Protein AF-A0A6I5L455-F1 (afdb_monomer)

Nearest PDB structures (foldseek):
  8t6p-assembly1_A  TM=4.718E-01  e=2.925E+00  Streptococcus pyogenes
  5mrc-assembly1_M  TM=1.561E-01  e=1.392E+00  Saccharomyces cerevisiae

Secondary structure (DSSP, 8-state):
---PPPSSTT--GGG------------------SGGGGGGTTSS----HHHHHHHHHHHHHHHH--TT-SS--SS-S--SSSGGGSS----EEE--SS-EEE-SS-EEE--B-TTSSBPTT--EEEE-TTT--EEEEPSTT--

Foldseek 3Di:
DDPDDDPDPPDDPLVDDDDDDDDDDDDDDDDDDDPVCVVCVVFLDPDDPVQVVQLVVVLVLVQLVAPSPPDDCPCPPPDPRHSLPGSHPWDKDWAQDQDWRDHPRDIFGWHHDPVSDTDQQGWIWTADSVPRDIDIHGRNPPD

Radius of gyration: 17.92 Å; Cα contacts (8 Å, |Δi|>4): 180; chains: 1; bounding box: 39×38×62 Å

Organism: NCBI:txid2696468

Mean predicted aligned error: 8.15 Å

Sequence (143 aa):
MSNEFPQNFGSRITDEIVLFFFDIKSLEIKQYQYPTDFNEIGKNELENRLRIFKDAERAFVRILDTDYNEVKFKNYPNYMNSLFNSTVERYSFSINEDIEFVTDKTTIYGDRDLYGLTGAYADFIFVNKDDGTVELVKMKNQG

Structure (mmCIF, N/CA/C/O backbone):
data_AF-A0A6I5L455-F1
#
_entry.id   AF-A0A6I5L455-F1
#
loop_
_atom_site.group_PDB
_atom_site.id
_atom_site.type_symbol
_atom_site.label_atom_id
_atom_site.label_alt_id
_atom_site.label_comp_id
_atom_site.label_asym_id
_atom_site.label_entity_id
_atom_site.label_seq_id
_atom_site.pdbx_PDB_ins_code
_atom_site.Cartn_x
_atom_site.Cartn_y
_atom_site.Cartn_z
_atom_site.occupancy
_atom_site.B_iso_or_equiv
_atom_site.auth_seq_id
_atom_site.auth_comp_id
_atom_site.auth_asym_id
_atom_site.auth_atom_id
_atom_site.pdbx_PDB_model_num
ATOM 1 N N . MET A 1 1 ? -22.222 5.366 19.569 1.00 37.78 1 MET A N 1
ATOM 2 C CA . MET A 1 1 ? -21.194 4.820 20.476 1.00 37.78 1 MET A CA 1
ATOM 3 C C . MET A 1 1 ? -21.069 3.355 20.104 1.00 37.78 1 MET A C 1
ATOM 5 O O . MET A 1 1 ? -22.064 2.655 20.251 1.00 37.78 1 MET A O 1
ATOM 9 N N . SER A 1 2 ? -19.966 2.951 19.467 1.00 39.75 2 SER A N 1
ATOM 10 C CA . SER A 1 2 ? -19.758 1.558 19.054 1.00 39.75 2 SER A CA 1
ATOM 11 C C . SER A 1 2 ? -19.592 0.680 20.301 1.00 39.75 2 SER A C 1
ATOM 13 O O . SER A 1 2 ? -18.972 1.086 21.281 1.00 39.75 2 SER A O 1
ATOM 15 N N . ASN A 1 3 ? -20.224 -0.495 20.292 1.00 46.22 3 ASN A N 1
ATOM 16 C CA . ASN A 1 3 ? -20.178 -1.497 21.365 1.00 46.22 3 ASN A CA 1
ATOM 17 C C . ASN A 1 3 ? -18.911 -2.359 21.248 1.00 46.22 3 ASN A C 1
ATOM 19 O O . ASN A 1 3 ? -18.987 -3.586 21.193 1.00 46.22 3 ASN A O 1
ATOM 23 N N . GLU A 1 4 ? -17.750 -1.733 21.138 1.00 55.72 4 GLU A N 1
ATOM 24 C CA . GLU A 1 4 ? -16.491 -2.467 21.124 1.00 55.72 4 GLU A CA 1
ATOM 25 C C . GLU A 1 4 ? -16.000 -2.667 22.564 1.00 55.72 4 GLU A C 1
ATOM 27 O O . GLU A 1 4 ? -16.185 -1.813 23.436 1.00 55.72 4 GLU A O 1
ATOM 32 N N . PHE A 1 5 ? -15.455 -3.849 22.845 1.00 57.78 5 PHE A N 1
ATOM 33 C CA . PHE A 1 5 ? -14.980 -4.192 24.179 1.00 57.78 5 PHE A CA 1
ATOM 34 C C . PHE A 1 5 ? -13.481 -3.890 24.263 1.00 57.78 5 PHE A C 1
ATOM 36 O O . PHE A 1 5 ? -12.731 -4.415 23.440 1.00 57.78 5 PHE A O 1
ATOM 43 N N . PRO A 1 6 ? -13.030 -3.080 25.237 1.00 62.66 6 PRO A N 1
ATOM 44 C CA . PRO A 1 6 ? -11.605 -2.900 25.495 1.00 62.66 6 PRO A CA 1
ATOM 45 C C . PRO A 1 6 ? -10.973 -4.251 25.849 1.00 62.66 6 PRO A C 1
ATOM 47 O O . PRO A 1 6 ? -11.624 -5.113 26.453 1.00 62.66 6 PRO A O 1
ATOM 50 N N . GLN A 1 7 ? -9.697 -4.436 25.516 1.00 59.84 7 GLN A N 1
ATOM 51 C CA . GLN A 1 7 ? -8.966 -5.652 25.859 1.00 59.84 7 GLN A CA 1
ATOM 52 C C . GLN A 1 7 ? -8.866 -5.834 27.385 1.00 59.84 7 GLN A C 1
ATOM 54 O O . GLN A 1 7 ? -8.873 -6.964 27.878 1.00 59.84 7 GLN A O 1
ATOM 59 N N . ASN A 1 8 ? -8.830 -4.728 28.139 1.00 55.28 8 ASN A N 1
ATOM 60 C CA . ASN A 1 8 ? -8.840 -4.720 29.603 1.00 55.28 8 ASN A CA 1
ATOM 61 C C . ASN A 1 8 ? -10.152 -4.174 30.188 1.00 55.28 8 ASN A C 1
ATOM 63 O O . ASN A 1 8 ? -10.663 -3.129 29.783 1.00 55.28 8 ASN A O 1
ATOM 67 N N . PHE A 1 9 ? -10.672 -4.850 31.219 1.00 53.56 9 PHE A N 1
ATOM 68 C CA . PHE A 1 9 ? -11.881 -4.421 31.924 1.00 53.56 9 PHE A CA 1
ATOM 69 C C . PHE A 1 9 ? -11.677 -3.052 32.597 1.00 53.56 9 PHE A C 1
ATOM 71 O O . PHE A 1 9 ? -10.841 -2.912 33.488 1.00 53.56 9 PHE A O 1
ATOM 78 N N . GLY A 1 10 ? -12.471 -2.057 32.191 1.00 63.38 10 GLY A N 1
ATOM 79 C CA . GLY A 1 10 ? -12.445 -0.697 32.743 1.00 63.38 10 GLY A CA 1
ATOM 80 C C . GLY A 1 10 ? -11.637 0.329 31.938 1.00 63.38 10 GLY A C 1
ATOM 81 O O . GLY A 1 10 ? -11.719 1.515 32.257 1.00 63.38 10 GLY A O 1
ATOM 82 N N . SER A 1 11 ? -10.914 -0.088 30.895 1.00 61.88 11 SER A N 1
ATOM 83 C CA . SER A 1 11 ? -10.241 0.825 29.959 1.00 61.88 11 SER A CA 1
ATOM 84 C C . SER A 1 11 ? -11.217 1.372 28.916 1.00 61.88 11 SER A C 1
ATOM 86 O O . SER A 1 11 ? -12.229 0.741 28.610 1.00 61.88 11 SER A O 1
ATOM 88 N N . ARG A 1 12 ? -10.937 2.543 28.336 1.00 63.56 12 ARG A N 1
ATOM 89 C CA . ARG A 1 12 ? -11.603 2.960 27.092 1.00 63.56 12 ARG A CA 1
ATOM 90 C C . ARG A 1 12 ? -10.795 2.424 25.915 1.00 63.56 12 ARG A C 1
ATOM 92 O O . ARG A 1 12 ? -9.576 2.361 25.999 1.00 63.56 12 ARG A O 1
ATOM 99 N N . ILE A 1 13 ? -11.448 2.109 24.798 1.00 63.41 13 ILE A N 1
ATOM 100 C CA . ILE A 1 13 ? -10.751 1.732 23.550 1.00 63.41 13 ILE A CA 1
ATOM 101 C C . ILE A 1 13 ? -9.765 2.829 23.117 1.00 63.41 13 ILE A C 1
ATOM 103 O O . ILE A 1 13 ? -8.696 2.540 22.600 1.00 63.41 13 ILE A O 1
ATOM 107 N N . THR A 1 14 ? -10.092 4.095 23.400 1.00 61.62 14 THR A N 1
ATOM 108 C CA . THR A 1 14 ? -9.223 5.258 23.150 1.00 61.62 14 THR A CA 1
ATOM 109 C C . THR A 1 14 ? -7.907 5.230 23.928 1.00 61.62 14 THR A C 1
ATOM 111 O O . THR A 1 14 ? -6.988 5.964 23.581 1.00 61.62 14 THR A O 1
ATOM 114 N N . ASP A 1 15 ? -7.815 4.413 24.978 1.00 66.00 15 ASP A N 1
ATOM 115 C CA . ASP A 1 15 ? -6.631 4.299 25.830 1.00 66.00 15 ASP A CA 1
ATOM 116 C C . ASP A 1 15 ? -5.714 3.136 25.386 1.00 66.00 15 ASP A C 1
ATOM 118 O O . ASP A 1 15 ? -4.663 2.910 25.989 1.00 66.00 15 ASP A O 1
ATOM 122 N N . GLU A 1 16 ? -6.093 2.389 24.341 1.00 68.19 16 GLU A N 1
ATOM 123 C CA . GLU A 1 16 ? -5.354 1.232 23.833 1.00 68.19 16 GLU A CA 1
ATOM 124 C C . GLU A 1 16 ? -4.566 1.588 22.563 1.00 68.19 16 GLU A C 1
ATOM 126 O O . GLU A 1 16 ? -5.089 2.153 21.604 1.00 68.19 16 GLU A O 1
ATOM 131 N N . ILE A 1 17 ? -3.276 1.238 22.549 1.00 74.12 17 ILE A N 1
ATOM 132 C CA . ILE A 1 17 ? -2.408 1.387 21.377 1.00 74.12 17 ILE A CA 1
ATOM 133 C C . ILE A 1 17 ? -2.202 0.008 20.762 1.00 74.12 17 ILE A C 1
ATOM 135 O O . ILE A 1 17 ? -1.622 -0.877 21.391 1.00 74.12 17 ILE A O 1
ATOM 139 N N . VAL A 1 18 ? -2.615 -0.151 19.506 1.00 77.50 18 VAL A N 1
ATOM 140 C CA . VAL A 1 18 ? -2.328 -1.348 18.711 1.00 77.50 18 VAL A CA 1
ATOM 141 C C . VAL A 1 18 ? -1.218 -1.025 17.717 1.00 77.50 18 VAL A C 1
ATOM 143 O O . VAL A 1 18 ? -1.338 -0.104 16.912 1.00 77.50 18 VAL A O 1
ATOM 146 N N . LEU A 1 19 ? -0.121 -1.781 17.782 1.00 82.12 19 LEU A N 1
ATOM 147 C CA . LEU A 1 19 ? 1.014 -1.647 16.871 1.00 82.12 19 LEU A CA 1
ATOM 148 C C . LEU A 1 19 ? 1.063 -2.846 15.928 1.00 82.12 19 LEU A C 1
ATOM 150 O O . LEU A 1 19 ? 1.111 -3.991 16.378 1.00 82.12 19 LEU A O 1
ATOM 154 N N . PHE A 1 20 ? 1.103 -2.575 14.625 1.00 85.50 20 PHE A N 1
ATOM 155 C CA . PHE A 1 20 ? 1.254 -3.602 13.600 1.00 85.50 20 PHE A CA 1
ATOM 156 C C . PHE A 1 20 ? 2.677 -3.584 13.049 1.00 85.50 20 PHE A C 1
ATOM 158 O O . PHE A 1 20 ? 3.115 -2.605 12.445 1.00 85.50 20 PHE A O 1
ATOM 165 N N . PHE A 1 21 ? 3.405 -4.677 13.267 1.00 88.81 21 PHE A N 1
ATOM 166 C CA . PHE A 1 21 ? 4.768 -4.837 12.775 1.00 88.81 21 PHE A CA 1
ATOM 167 C C . PHE A 1 21 ? 4.747 -5.628 11.472 1.00 88.81 21 PHE A C 1
ATOM 169 O O . PHE A 1 21 ? 4.563 -6.843 11.479 1.00 88.81 21 PHE A O 1
ATOM 176 N N . PHE A 1 22 ? 4.948 -4.931 10.357 1.00 89.56 22 PHE A N 1
ATOM 177 C CA . PHE A 1 22 ? 5.038 -5.548 9.039 1.00 89.56 22 PHE A CA 1
ATOM 178 C C . PHE A 1 22 ? 6.477 -5.571 8.536 1.00 89.56 22 PHE A C 1
ATOM 180 O O . PHE A 1 22 ? 7.245 -4.631 8.752 1.00 89.56 22 PHE A O 1
ATOM 187 N N . ASP A 1 23 ? 6.805 -6.629 7.800 1.00 91.19 23 ASP A N 1
ATOM 188 C CA . ASP A 1 23 ? 7.935 -6.631 6.881 1.00 91.19 23 ASP A CA 1
ATOM 189 C C . ASP A 1 23 ? 7.426 -6.521 5.437 1.00 91.19 23 ASP A C 1
ATOM 191 O O . ASP A 1 23 ? 6.300 -6.910 5.127 1.00 91.19 23 ASP A O 1
ATOM 195 N N . ILE A 1 24 ? 8.259 -5.993 4.545 1.00 89.88 24 ILE A N 1
ATOM 196 C CA . ILE A 1 24 ? 7.950 -5.822 3.129 1.00 89.88 24 ILE A CA 1
ATOM 197 C C . ILE A 1 24 ? 8.811 -6.762 2.303 1.00 89.88 24 ILE A C 1
ATOM 199 O O . ILE A 1 24 ? 10.040 -6.665 2.286 1.00 89.88 24 ILE A O 1
ATOM 203 N N . LYS A 1 25 ? 8.124 -7.623 1.553 1.00 89.56 25 LYS A N 1
ATOM 204 C CA . LYS A 1 25 ? 8.682 -8.394 0.445 1.00 89.56 25 LYS A CA 1
ATOM 205 C C . LYS A 1 25 ? 8.164 -7.805 -0.859 1.00 89.56 25 LYS A C 1
ATOM 207 O O . LYS A 1 25 ? 7.001 -7.423 -0.946 1.00 89.56 25 LYS A O 1
ATOM 212 N N . SER A 1 26 ? 9.030 -7.710 -1.859 1.00 89.56 26 SER A N 1
ATOM 213 C CA . SER A 1 26 ? 8.710 -7.064 -3.132 1.00 89.56 26 SER A CA 1
ATOM 214 C C . SER A 1 26 ? 8.857 -8.054 -4.275 1.00 89.56 26 SER A C 1
ATOM 216 O O . SER A 1 26 ? 9.818 -8.821 -4.312 1.00 89.56 26 SER A O 1
ATOM 218 N N . LEU A 1 27 ? 7.900 -8.019 -5.197 1.00 88.94 27 LEU A N 1
ATOM 219 C CA . LEU A 1 27 ? 7.931 -8.746 -6.456 1.00 88.94 27 LEU A CA 1
ATOM 220 C C . LEU A 1 27 ? 7.879 -7.718 -7.580 1.00 88.94 27 LEU A C 1
ATOM 222 O O . LEU A 1 27 ? 7.011 -6.848 -7.583 1.00 88.94 27 LEU A O 1
ATOM 226 N N . GLU A 1 28 ? 8.803 -7.837 -8.522 1.00 88.94 28 GLU A N 1
ATOM 227 C CA . GLU A 1 28 ? 8.866 -6.978 -9.692 1.00 88.94 28 GLU A CA 1
ATOM 228 C C . GLU A 1 28 ? 8.566 -7.791 -10.949 1.00 88.94 28 GLU A C 1
ATOM 230 O O . GLU A 1 28 ? 9.109 -8.880 -11.145 1.00 88.94 28 GLU A O 1
ATOM 235 N N . ILE A 1 29 ? 7.694 -7.256 -11.801 1.00 88.38 29 ILE A N 1
ATOM 236 C CA . ILE A 1 29 ? 7.301 -7.870 -13.067 1.00 88.38 29 ILE A CA 1
ATOM 237 C C . ILE A 1 29 ? 7.562 -6.845 -14.166 1.00 88.38 29 ILE A C 1
ATOM 239 O O . ILE A 1 29 ? 6.986 -5.760 -14.146 1.00 88.38 29 ILE A O 1
ATOM 243 N N . LYS A 1 30 ? 8.420 -7.198 -15.128 1.00 87.25 30 LYS A N 1
ATOM 244 C CA . LYS A 1 30 ? 8.719 -6.373 -16.305 1.00 87.25 30 LYS A CA 1
ATOM 245 C C . LYS A 1 30 ? 8.141 -7.025 -17.555 1.00 87.25 30 LYS A C 1
ATOM 247 O O . LYS A 1 30 ? 8.298 -8.230 -17.753 1.00 87.25 30 LYS A O 1
ATOM 252 N N . GLN A 1 31 ? 7.498 -6.228 -18.402 1.00 85.69 31 GLN A N 1
ATOM 253 C CA . GLN A 1 31 ? 6.981 -6.661 -19.696 1.00 85.69 31 GLN A CA 1
ATOM 254 C C . GLN A 1 31 ? 7.704 -5.899 -20.808 1.00 85.69 31 GLN A C 1
ATOM 256 O O . GLN A 1 31 ? 7.794 -4.679 -20.765 1.00 85.69 31 GLN A O 1
ATOM 261 N N . TYR A 1 32 ? 8.197 -6.631 -21.805 1.00 87.56 32 TYR A N 1
ATOM 262 C CA . TYR A 1 32 ? 8.850 -6.078 -22.990 1.00 87.56 32 TYR A CA 1
ATOM 263 C C . TYR A 1 32 ? 8.075 -6.557 -24.214 1.00 87.56 32 TYR A C 1
ATOM 265 O O . TYR A 1 32 ? 7.945 -7.765 -24.422 1.00 87.56 32 TYR A O 1
ATO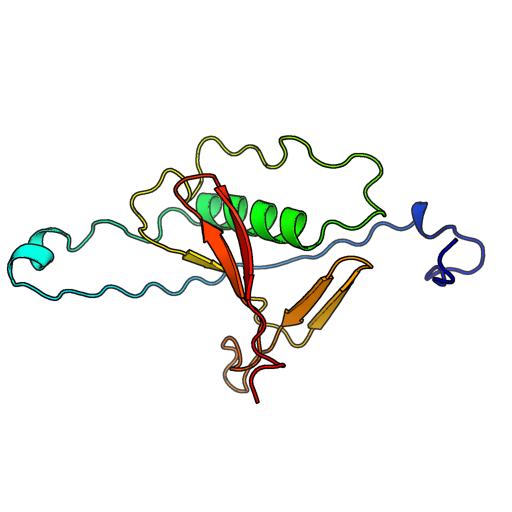M 273 N N . GLN A 1 33 ? 7.521 -5.634 -24.997 1.00 88.06 33 GLN A N 1
ATOM 274 C CA . GLN A 1 33 ? 6.695 -5.958 -26.161 1.00 88.06 33 GLN A CA 1
ATOM 275 C C . GLN A 1 33 ? 7.469 -5.789 -27.472 1.00 88.06 33 GLN A C 1
ATOM 277 O O . GLN A 1 33 ? 7.271 -6.566 -28.408 1.00 88.06 33 GLN A O 1
ATOM 282 N N . TYR A 1 34 ? 8.369 -4.810 -27.539 1.00 90.31 34 TYR A N 1
ATOM 283 C CA . TYR A 1 34 ? 9.149 -4.479 -28.725 1.00 90.31 34 TYR A CA 1
ATOM 284 C C . TYR A 1 34 ? 10.657 -4.607 -28.476 1.00 90.31 34 TYR A C 1
ATOM 286 O O . TYR A 1 34 ? 11.130 -4.399 -27.359 1.00 90.31 34 TYR A O 1
ATOM 294 N N . PRO A 1 35 ? 11.463 -4.869 -29.525 1.00 86.00 35 PRO A N 1
ATOM 295 C CA . PRO A 1 35 ? 12.924 -4.898 -29.411 1.00 86.00 35 PRO A CA 1
ATOM 296 C C . PRO A 1 35 ? 13.543 -3.601 -28.863 1.00 86.00 35 PRO A C 1
ATOM 298 O O . PRO A 1 35 ? 14.623 -3.629 -28.283 1.00 86.00 35 PRO A O 1
ATOM 301 N N . THR A 1 36 ? 12.871 -2.460 -29.026 1.00 86.62 36 THR A N 1
ATOM 302 C CA . THR A 1 36 ? 13.302 -1.171 -28.466 1.00 86.62 36 THR A CA 1
ATOM 303 C C . THR A 1 36 ? 13.204 -1.113 -26.947 1.00 86.62 36 THR A C 1
ATOM 305 O O . THR A 1 36 ? 13.970 -0.378 -26.327 1.00 86.62 36 THR A O 1
ATOM 308 N N . ASP A 1 37 ? 12.318 -1.905 -26.344 1.00 83.44 37 ASP A N 1
ATOM 309 C CA . ASP A 1 37 ? 12.060 -1.890 -24.902 1.00 83.44 37 ASP A CA 1
ATOM 310 C C . ASP A 1 37 ? 13.239 -2.491 -24.122 1.00 83.44 37 ASP A C 1
ATOM 312 O O . ASP A 1 37 ? 13.423 -2.211 -22.941 1.00 83.44 37 ASP A O 1
ATOM 316 N N . PHE A 1 38 ? 14.111 -3.256 -24.790 1.00 83.31 38 PHE A N 1
ATOM 317 C CA . PHE A 1 38 ? 15.356 -3.751 -24.199 1.00 83.31 38 PHE A CA 1
ATOM 318 C C . PHE A 1 38 ? 16.304 -2.612 -23.781 1.00 83.31 38 PHE A C 1
AT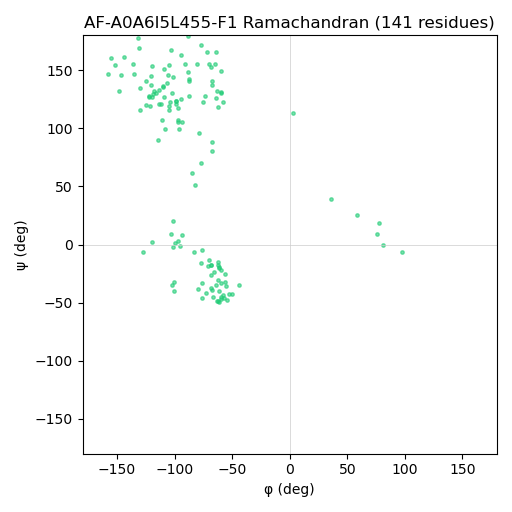OM 320 O O . PHE A 1 38 ? 17.143 -2.812 -22.906 1.00 83.31 38 PHE A O 1
ATOM 327 N N . ASN A 1 39 ? 16.141 -1.401 -24.331 1.00 83.94 39 ASN A N 1
ATOM 328 C CA . ASN A 1 39 ? 16.864 -0.206 -23.876 1.00 83.94 39 ASN A CA 1
ATOM 329 C C . ASN A 1 39 ? 16.409 0.283 -22.486 1.00 83.94 39 ASN A C 1
ATOM 331 O O . ASN A 1 39 ? 17.083 1.114 -21.873 1.00 83.94 39 ASN A O 1
ATOM 335 N N . GLU A 1 40 ? 15.277 -0.220 -21.992 1.00 78.88 40 GLU A N 1
ATOM 336 C CA . GLU A 1 40 ? 14.727 0.060 -20.665 1.00 78.88 40 GLU A CA 1
ATOM 337 C C . GLU A 1 40 ? 15.096 -1.028 -19.639 1.00 78.88 40 GLU A C 1
ATOM 339 O O . GLU A 1 40 ? 14.704 -0.958 -18.474 1.00 78.88 40 GLU A O 1
ATOM 344 N N . ILE A 1 41 ? 15.887 -2.039 -20.026 1.00 80.00 41 ILE A N 1
ATOM 345 C CA . ILE A 1 41 ? 16.452 -2.997 -19.067 1.00 80.00 41 ILE A CA 1
ATOM 346 C C . ILE A 1 41 ? 17.316 -2.245 -18.050 1.00 80.00 41 ILE A C 1
ATOM 348 O O . ILE A 1 41 ? 18.160 -1.426 -18.407 1.00 80.00 41 ILE A O 1
ATOM 352 N N . GLY A 1 42 ? 17.096 -2.533 -16.766 1.00 74.56 42 GLY A N 1
ATOM 353 C CA . GLY A 1 42 ? 17.755 -1.829 -15.662 1.00 74.56 42 GLY A CA 1
ATOM 354 C C . GLY A 1 42 ? 17.117 -0.484 -15.292 1.00 74.56 42 GLY A C 1
ATOM 355 O O . GLY A 1 42 ? 17.595 0.179 -14.376 1.00 74.56 42 GLY A O 1
ATOM 356 N N . LYS A 1 43 ? 16.052 -0.061 -15.986 1.00 74.00 43 LYS A N 1
ATOM 357 C CA . LYS A 1 43 ? 15.237 1.106 -15.624 1.00 74.00 43 LYS A CA 1
ATOM 358 C C . LYS A 1 43 ? 13.924 0.658 -14.977 1.00 74.00 43 LYS A C 1
ATOM 360 O O . LYS A 1 43 ? 13.580 -0.528 -15.021 1.00 74.00 43 LYS A O 1
ATOM 365 N N . ASN A 1 44 ? 13.221 1.613 -14.368 1.00 71.62 44 ASN A N 1
ATOM 366 C CA . ASN A 1 44 ? 11.919 1.423 -13.717 1.00 71.62 44 ASN A CA 1
ATOM 367 C C . ASN A 1 44 ? 11.937 0.374 -12.595 1.00 71.62 44 ASN A C 1
ATOM 369 O O . ASN A 1 44 ? 10.907 -0.226 -12.301 1.00 71.62 44 ASN A O 1
ATOM 373 N N . GLU A 1 45 ? 13.106 0.151 -11.986 1.00 76.81 45 GLU A N 1
ATOM 374 C CA . GLU A 1 45 ? 13.279 -0.917 -11.004 1.00 76.81 45 GLU A CA 1
ATOM 375 C C . GLU A 1 45 ? 12.530 -0.618 -9.713 1.00 76.81 45 GLU A C 1
ATOM 377 O O . GLU A 1 45 ? 12.306 0.545 -9.358 1.00 76.81 45 GLU A O 1
ATOM 382 N N . LEU A 1 46 ? 12.185 -1.664 -8.964 1.00 78.31 46 LEU A N 1
ATOM 383 C CA . LEU A 1 46 ? 11.710 -1.505 -7.597 1.00 78.31 46 LEU A CA 1
ATOM 384 C C . LEU A 1 46 ? 12.869 -0.995 -6.725 1.00 78.31 46 LEU A C 1
ATOM 386 O O . LEU A 1 46 ? 13.667 -1.737 -6.157 1.00 78.31 46 LEU A O 1
ATOM 390 N N . GLU A 1 47 ? 12.987 0.332 -6.694 1.00 69.88 47 GLU A N 1
ATOM 391 C CA . GLU A 1 47 ? 14.054 1.062 -6.021 1.00 69.88 47 GLU A CA 1
ATOM 392 C C . GLU A 1 47 ? 14.023 0.858 -4.494 1.00 69.88 47 GLU A C 1
ATOM 394 O O . GLU A 1 47 ? 13.029 0.431 -3.915 1.00 69.88 47 GLU A O 1
ATOM 399 N N . ASN A 1 48 ? 15.128 1.233 -3.837 1.00 82.25 48 ASN A N 1
ATOM 400 C CA . ASN A 1 48 ? 15.334 1.380 -2.387 1.00 82.25 48 ASN A CA 1
ATOM 401 C C . ASN A 1 48 ? 14.140 0.997 -1.479 1.00 82.25 48 ASN A C 1
ATOM 403 O O . ASN A 1 48 ? 13.163 1.742 -1.374 1.00 82.25 48 ASN A O 1
ATOM 407 N N . ARG A 1 49 ? 14.309 -0.079 -0.695 1.00 87.19 49 ARG A N 1
ATOM 408 C CA . ARG A 1 49 ? 13.340 -0.606 0.289 1.00 87.19 49 ARG A CA 1
ATOM 409 C C . ARG A 1 49 ? 12.669 0.457 1.168 1.00 87.19 49 ARG A C 1
ATOM 411 O O . ARG A 1 49 ? 11.487 0.332 1.475 1.00 87.19 49 ARG A O 1
ATOM 418 N N . LEU A 1 50 ? 13.378 1.523 1.544 1.00 87.56 50 LEU A N 1
ATOM 419 C CA . LEU A 1 50 ? 12.813 2.612 2.344 1.00 87.56 50 LEU A CA 1
ATOM 420 C C . LEU A 1 50 ? 11.692 3.363 1.610 1.00 87.56 50 LEU A C 1
ATOM 422 O O . LEU A 1 50 ? 10.738 3.798 2.244 1.00 87.56 50 LEU A O 1
ATOM 426 N N . ARG A 1 51 ? 11.786 3.529 0.286 1.00 88.19 51 ARG A N 1
ATOM 427 C CA . ARG A 1 51 ? 10.737 4.170 -0.525 1.00 88.19 51 ARG A CA 1
ATOM 428 C C . ARG A 1 51 ? 9.480 3.309 -0.598 1.00 88.19 51 ARG A C 1
ATOM 430 O O . ARG A 1 51 ? 8.382 3.850 -0.529 1.00 88.19 51 ARG A O 1
ATOM 437 N N . ILE A 1 52 ? 9.663 1.992 -0.683 1.00 90.94 52 ILE A N 1
ATOM 438 C CA . ILE A 1 52 ? 8.575 1.009 -0.676 1.00 90.94 52 ILE A CA 1
ATOM 439 C C . ILE A 1 52 ? 7.837 1.064 0.661 1.00 90.94 52 ILE A C 1
ATOM 441 O O . ILE A 1 52 ? 6.622 1.211 0.683 1.00 90.94 52 ILE A O 1
ATOM 445 N N . PHE A 1 53 ? 8.582 1.035 1.771 1.00 90.81 53 PHE A N 1
ATOM 446 C CA . PHE A 1 53 ? 8.028 1.149 3.123 1.00 90.81 53 PHE A CA 1
ATOM 447 C C . PHE A 1 53 ? 7.172 2.396 3.301 1.00 90.81 53 PHE A C 1
ATOM 449 O O . PHE A 1 53 ? 6.040 2.328 3.771 1.00 90.81 53 PHE A O 1
ATOM 456 N N . LYS A 1 54 ? 7.708 3.525 2.853 1.00 88.56 54 LYS A N 1
ATOM 457 C CA . LYS A 1 54 ? 7.049 4.822 2.905 1.00 88.56 54 LYS A CA 1
ATOM 458 C C . LYS A 1 54 ? 5.694 4.827 2.194 1.00 88.56 54 LYS A C 1
ATOM 460 O O . LYS A 1 54 ? 4.712 5.321 2.745 1.00 88.56 54 LYS A O 1
ATOM 465 N N . ASP A 1 55 ? 5.623 4.270 0.989 1.00 90.00 55 ASP A N 1
ATOM 466 C CA . ASP A 1 55 ? 4.355 4.216 0.260 1.00 90.00 55 ASP A CA 1
ATOM 467 C C . ASP A 1 55 ? 3.406 3.137 0.785 1.00 90.00 55 ASP A C 1
ATOM 469 O O . ASP A 1 55 ? 2.202 3.384 0.807 1.00 90.00 55 ASP A O 1
ATOM 473 N N . ALA A 1 56 ? 3.918 2.002 1.268 1.00 92.31 56 ALA A N 1
ATOM 474 C CA . ALA A 1 56 ? 3.109 0.955 1.888 1.00 92.31 56 ALA A CA 1
ATOM 475 C C . ALA A 1 56 ? 2.399 1.465 3.148 1.00 92.31 56 ALA A C 1
ATOM 477 O O . ALA A 1 56 ? 1.185 1.320 3.274 1.00 92.31 56 ALA A O 1
ATOM 478 N N . GLU A 1 57 ? 3.132 2.128 4.047 1.00 90.31 57 GLU A N 1
ATOM 479 C CA . GLU A 1 57 ? 2.573 2.735 5.259 1.00 90.31 57 GLU A CA 1
ATOM 480 C C . GLU A 1 57 ? 1.510 3.780 4.906 1.00 90.31 57 GLU A C 1
ATOM 482 O O . GLU A 1 57 ? 0.400 3.750 5.438 1.00 90.31 57 GLU A O 1
ATOM 487 N N . ARG A 1 58 ? 1.814 4.671 3.952 1.00 89.00 58 ARG A N 1
ATOM 488 C CA . ARG A 1 58 ? 0.859 5.684 3.488 1.00 89.00 58 ARG A CA 1
ATOM 489 C C . ARG A 1 58 ? -0.405 5.057 2.923 1.00 89.00 58 ARG A C 1
ATOM 491 O O . ARG A 1 58 ? -1.497 5.532 3.229 1.00 89.00 58 ARG A O 1
ATOM 498 N N . ALA A 1 59 ? -0.265 4.032 2.092 1.00 91.62 59 ALA A N 1
ATOM 499 C CA . ALA A 1 59 ? -1.392 3.374 1.457 1.00 91.62 59 ALA A CA 1
ATOM 500 C C . ALA A 1 59 ? -2.260 2.635 2.482 1.00 91.62 59 ALA A C 1
ATOM 502 O O . ALA A 1 59 ? -3.476 2.811 2.492 1.00 91.62 59 ALA A O 1
ATOM 503 N N . PHE A 1 60 ? -1.634 1.898 3.400 1.00 92.00 60 PHE A N 1
ATOM 504 C CA . PHE A 1 60 ? -2.324 1.173 4.461 1.00 92.00 60 PHE A CA 1
ATOM 505 C C . PHE A 1 60 ? -3.103 2.109 5.392 1.00 92.00 60 PHE A C 1
ATOM 507 O O . PHE A 1 60 ? -4.297 1.912 5.599 1.00 92.00 60 PHE A O 1
ATOM 514 N N . VAL A 1 61 ? -2.469 3.177 5.890 1.00 87.62 61 VAL A N 1
ATOM 515 C CA . VAL A 1 61 ? -3.118 4.154 6.783 1.00 87.62 61 VAL A CA 1
ATOM 516 C C . VAL A 1 61 ? -4.299 4.845 6.097 1.00 87.62 61 VAL A C 1
ATOM 518 O O . VAL A 1 61 ? -5.339 5.050 6.726 1.00 87.62 61 VAL A O 1
ATOM 521 N N . ARG A 1 62 ? -4.160 5.187 4.809 1.00 88.06 62 ARG A N 1
ATOM 522 C CA . ARG A 1 62 ? -5.229 5.825 4.029 1.00 88.06 62 ARG A CA 1
ATOM 523 C C . ARG A 1 62 ? -6.419 4.905 3.782 1.00 88.06 62 ARG A C 1
ATOM 525 O O . ARG A 1 62 ? -7.539 5.393 3.840 1.00 88.06 62 ARG A O 1
ATOM 532 N N . ILE A 1 63 ? -6.193 3.617 3.516 1.00 90.81 63 ILE A N 1
ATOM 533 C CA . ILE A 1 63 ? -7.288 2.653 3.341 1.00 90.81 63 ILE A CA 1
ATOM 534 C C . ILE A 1 63 ? -7.957 2.329 4.674 1.00 90.81 63 ILE A C 1
ATOM 536 O O . ILE A 1 63 ? -9.179 2.272 4.728 1.00 90.81 63 ILE A O 1
ATOM 540 N N . LEU A 1 64 ? -7.183 2.144 5.749 1.00 88.31 64 LEU A N 1
ATOM 541 C CA . LEU A 1 64 ? -7.732 1.792 7.058 1.00 88.31 64 LEU A CA 1
ATOM 542 C C . LEU A 1 64 ? -8.744 2.845 7.546 1.00 88.31 64 LEU A C 1
ATOM 544 O O . LEU A 1 64 ? -9.790 2.477 8.078 1.00 88.31 64 LEU A O 1
ATOM 548 N N . ASP A 1 65 ? -8.410 4.134 7.375 1.00 83.56 65 ASP A N 1
ATOM 549 C CA . ASP A 1 65 ? -9.214 5.331 7.693 1.00 83.56 65 ASP A CA 1
ATOM 550 C C . ASP A 1 65 ? -10.085 5.219 8.964 1.00 83.56 65 ASP A C 1
ATOM 552 O O . ASP A 1 65 ? -11.212 5.719 9.046 1.00 83.56 65 ASP A O 1
ATOM 556 N N . THR A 1 66 ? -9.537 4.582 9.996 1.00 78.50 66 THR A N 1
ATOM 557 C CA . THR A 1 66 ? -10.255 4.306 11.241 1.00 78.50 66 THR A CA 1
ATOM 558 C C . THR A 1 66 ? -10.572 5.581 12.011 1.00 78.50 66 THR A C 1
ATOM 560 O O . THR A 1 66 ? -9.750 6.503 12.079 1.00 78.50 66 THR A O 1
ATOM 563 N N . ASP A 1 67 ? -11.762 5.650 12.600 1.00 73.75 67 ASP A N 1
ATOM 564 C CA . ASP A 1 67 ? -12.220 6.799 13.385 1.00 73.75 67 ASP A CA 1
ATOM 565 C C . ASP A 1 67 ? -11.590 6.864 14.785 1.00 73.75 67 ASP A C 1
ATOM 567 O O . ASP A 1 67 ? -11.718 7.879 15.463 1.00 73.75 67 ASP A O 1
ATOM 571 N N . TYR A 1 68 ? -10.801 5.849 15.161 1.00 67.88 68 TYR A N 1
ATOM 572 C CA . TYR A 1 68 ? -9.940 5.871 16.350 1.00 67.88 68 TYR A CA 1
ATOM 573 C C . TYR A 1 68 ? -8.765 6.849 16.244 1.00 67.88 68 TYR A C 1
ATOM 575 O O . TYR A 1 68 ? -8.186 7.242 17.254 1.00 67.88 68 TYR A O 1
ATOM 583 N N . ASN A 1 69 ? -8.416 7.289 15.033 1.00 66.81 69 ASN A N 1
ATOM 584 C CA . ASN A 1 69 ? -7.382 8.299 14.848 1.00 66.81 69 ASN A CA 1
ATOM 585 C C . ASN A 1 69 ? -7.950 9.699 15.144 1.00 66.81 69 ASN A C 1
ATOM 587 O O . ASN A 1 69 ? -8.511 10.336 14.248 1.00 66.81 69 ASN A O 1
ATOM 591 N N . GLU A 1 70 ? -7.762 10.198 16.376 1.00 58.12 70 GLU A N 1
ATOM 592 C CA . GLU A 1 70 ? -8.181 11.553 16.800 1.00 58.12 70 GLU A CA 1
ATOM 593 C C . GLU A 1 70 ? -7.600 12.655 15.897 1.00 58.12 70 GLU A C 1
ATOM 595 O O . GLU A 1 70 ? -8.261 13.647 15.580 1.00 58.12 70 GLU A O 1
ATOM 600 N N . VAL A 1 71 ? -6.365 12.458 15.428 1.00 62.25 71 VAL A N 1
ATOM 601 C CA . VAL A 1 71 ? -5.719 13.302 14.422 1.00 62.25 71 VAL A CA 1
ATOM 602 C C . VAL A 1 71 ? -5.632 12.519 13.120 1.00 62.25 71 VAL A C 1
ATOM 604 O O . VAL A 1 71 ? -4.722 11.720 12.906 1.00 62.25 71 VAL A O 1
ATOM 607 N N . LYS A 1 72 ? -6.569 12.784 12.205 1.00 65.12 72 LYS A N 1
ATOM 608 C CA . LYS A 1 72 ? -6.452 12.308 10.825 1.00 65.12 72 LYS A CA 1
ATOM 609 C C . LYS A 1 72 ? -5.238 12.970 10.183 1.00 65.12 72 LYS A C 1
ATOM 611 O O . LYS A 1 72 ? -5.093 14.196 10.158 1.00 65.12 72 LYS A O 1
ATOM 616 N N . PHE A 1 73 ? -4.366 12.140 9.643 1.00 65.06 73 PHE A N 1
ATOM 617 C CA . PHE A 1 73 ? -3.143 12.537 8.975 1.00 65.06 73 PHE A CA 1
ATOM 618 C C . PHE A 1 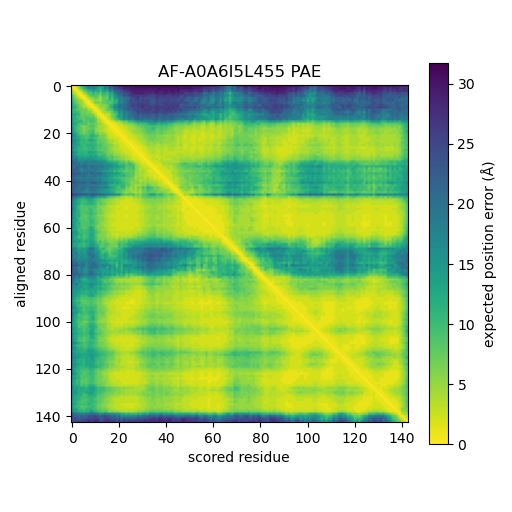73 ? -3.429 13.284 7.660 1.00 65.06 73 PHE A C 1
ATOM 620 O O . PHE A 1 73 ? -3.331 12.711 6.583 1.00 65.06 73 PHE A O 1
ATOM 627 N N . LYS A 1 74 ? -3.759 14.584 7.723 1.00 61.09 74 LYS A N 1
ATOM 628 C CA . LYS A 1 74 ? -4.090 15.394 6.526 1.00 61.09 74 LYS A CA 1
ATOM 629 C C . LYS A 1 74 ? -3.014 15.315 5.440 1.00 61.09 74 LYS A C 1
ATOM 631 O O . LYS A 1 74 ? -3.331 15.186 4.267 1.00 61.09 74 LYS A O 1
ATOM 636 N N . ASN A 1 75 ? -1.752 15.372 5.863 1.00 61.69 75 ASN A N 1
ATOM 637 C CA . ASN A 1 75 ? -0.587 15.310 4.983 1.00 61.69 75 ASN A CA 1
ATOM 638 C C . ASN A 1 75 ? 0.318 14.115 5.288 1.00 61.69 75 ASN A C 1
ATOM 640 O O . ASN A 1 75 ? 1.375 14.013 4.686 1.00 61.69 75 ASN A O 1
ATOM 644 N N . TYR A 1 76 ? -0.026 13.246 6.238 1.00 61.16 76 TYR A N 1
ATOM 645 C CA . TYR A 1 76 ? 0.861 12.160 6.641 1.00 61.16 76 TYR A CA 1
ATOM 646 C C . TYR A 1 76 ? 0.422 10.823 6.017 1.00 61.16 76 TYR A C 1
ATOM 648 O O . TYR A 1 76 ? -0.774 10.569 5.874 1.00 61.16 76 TYR A O 1
ATOM 656 N N . PRO A 1 77 ? 1.378 9.966 5.642 1.00 59.97 77 PRO A N 1
ATOM 657 C CA . PRO A 1 77 ? 2.809 10.254 5.553 1.00 59.97 77 PRO A CA 1
ATOM 658 C C . PRO A 1 77 ? 3.179 11.137 4.340 1.00 59.97 77 PRO A C 1
ATOM 660 O O . PRO A 1 77 ? 2.825 10.817 3.203 1.00 59.97 77 PRO A O 1
ATOM 663 N N . ASN A 1 78 ? 3.914 12.239 4.566 1.00 64.81 78 ASN A N 1
ATOM 664 C CA . ASN A 1 78 ? 4.480 13.072 3.494 1.00 64.81 78 ASN A CA 1
ATOM 665 C C . ASN A 1 78 ? 5.928 12.654 3.252 1.00 64.81 78 ASN A C 1
ATOM 667 O O . ASN A 1 78 ? 6.839 13.049 3.984 1.00 64.81 78 ASN A O 1
ATOM 671 N N . TYR A 1 79 ? 6.145 11.846 2.224 1.00 70.19 79 TYR A N 1
ATOM 672 C CA . TYR A 1 79 ? 7.468 11.370 1.871 1.00 70.19 79 TYR A CA 1
ATOM 673 C C . TYR A 1 79 ? 7.922 11.991 0.555 1.00 70.19 79 TYR A C 1
ATOM 675 O O . TYR A 1 79 ? 7.474 11.592 -0.511 1.00 70.19 79 TYR A O 1
ATOM 683 N N . MET A 1 80 ? 8.873 12.930 0.625 1.00 66.50 80 MET A N 1
ATOM 684 C CA . MET A 1 80 ? 9.466 13.555 -0.569 1.00 66.50 80 MET A CA 1
ATOM 685 C C . MET A 1 80 ? 10.141 12.520 -1.492 1.00 66.50 80 MET A C 1
ATOM 687 O O . MET A 1 80 ? 10.099 12.643 -2.712 1.00 66.50 80 MET A O 1
ATOM 691 N N . ASN A 1 81 ? 10.713 11.465 -0.898 1.00 72.75 81 ASN A N 1
ATOM 692 C CA . ASN A 1 81 ? 11.357 10.347 -1.589 1.00 72.75 81 ASN A CA 1
ATOM 693 C C . ASN A 1 81 ? 10.564 9.049 -1.353 1.00 72.75 81 ASN A C 1
ATOM 695 O O . ASN A 1 81 ? 10.850 8.338 -0.382 1.00 72.75 81 ASN A O 1
ATOM 699 N N . SER A 1 82 ? 9.591 8.755 -2.219 1.00 81.44 82 SER A N 1
ATOM 700 C CA . SER A 1 82 ? 8.810 7.505 -2.240 1.00 81.44 82 SER A CA 1
ATOM 701 C C . SER A 1 82 ? 8.738 6.896 -3.656 1.00 81.44 82 SER A C 1
ATOM 703 O O . SER A 1 82 ? 9.325 7.458 -4.585 1.00 81.44 82 SER A O 1
ATOM 705 N N . LEU A 1 83 ? 8.102 5.728 -3.832 1.00 83.00 83 LEU A N 1
ATOM 706 C CA . LEU A 1 83 ? 7.908 5.098 -5.153 1.00 83.00 83 LEU A CA 1
ATOM 707 C C . LEU A 1 83 ? 6.984 5.923 -6.055 1.00 83.00 83 LEU A C 1
ATOM 709 O O . LEU A 1 83 ? 7.074 5.856 -7.280 1.00 83.00 83 LEU A O 1
ATOM 713 N N . PHE A 1 84 ? 6.123 6.748 -5.468 1.00 81.00 84 PHE A N 1
ATOM 714 C CA . PHE A 1 84 ? 5.328 7.736 -6.188 1.00 81.00 84 PHE A CA 1
ATOM 715 C C . PHE A 1 84 ? 6.184 8.601 -7.129 1.00 81.00 84 PHE A C 1
ATOM 717 O O . PHE A 1 84 ? 5.836 8.770 -8.289 1.00 81.00 84 PHE A O 1
ATOM 724 N N . ASN A 1 85 ? 7.360 9.037 -6.670 1.00 77.31 85 ASN A N 1
ATOM 725 C CA . ASN A 1 85 ? 8.292 9.847 -7.461 1.00 77.31 85 ASN A CA 1
ATOM 726 C C . ASN A 1 85 ? 9.365 9.013 -8.192 1.00 77.31 85 ASN A C 1
ATOM 728 O O . ASN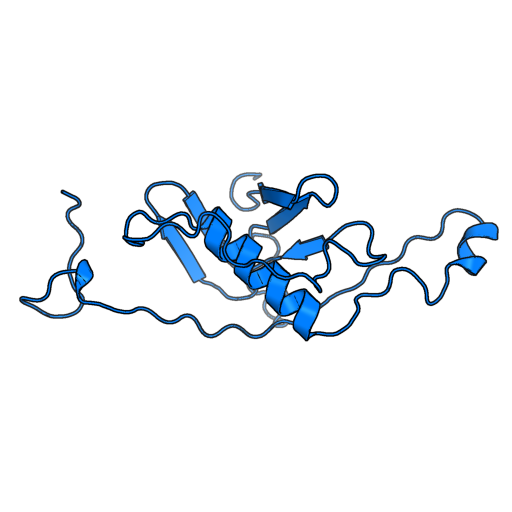 A 1 85 ? 10.329 9.581 -8.701 1.00 77.31 85 ASN A O 1
ATOM 732 N N . SER A 1 86 ? 9.261 7.678 -8.195 1.00 82.31 86 SER A N 1
ATOM 733 C CA . SER A 1 86 ? 10.221 6.804 -8.884 1.00 82.31 86 SER A CA 1
ATOM 734 C C . SER A 1 86 ? 9.832 6.552 -10.339 1.00 82.31 86 SER A C 1
ATOM 736 O O . SER A 1 86 ? 8.796 7.006 -10.825 1.00 82.31 86 SER A O 1
ATOM 738 N N . THR A 1 87 ? 10.664 5.777 -11.021 1.00 84.00 87 THR A N 1
ATOM 739 C CA . THR A 1 87 ? 10.453 5.353 -12.406 1.00 84.00 87 THR A CA 1
ATOM 740 C C . THR A 1 87 ? 9.530 4.127 -12.544 1.00 84.00 87 THR A C 1
ATOM 742 O O . THR A 1 87 ? 9.128 3.783 -13.647 1.00 84.00 87 THR A O 1
ATOM 745 N N . VAL A 1 88 ? 9.120 3.499 -11.433 1.00 86.06 88 VAL A N 1
ATOM 746 C CA . VAL A 1 88 ? 8.156 2.378 -11.420 1.00 86.06 88 VAL A CA 1
ATOM 747 C C . VAL A 1 88 ? 6.822 2.818 -12.021 1.00 86.06 88 VAL A C 1
ATOM 749 O O . VAL A 1 88 ? 6.271 3.829 -11.597 1.00 86.06 88 VAL A O 1
ATOM 752 N N . GLU A 1 89 ? 6.264 2.058 -12.957 1.00 86.62 89 GLU A N 1
ATOM 753 C CA . GLU A 1 89 ? 5.027 2.451 -13.648 1.00 86.62 89 GLU A CA 1
ATOM 754 C C . GLU A 1 89 ? 3.779 2.248 -12.786 1.00 86.62 89 GLU A C 1
ATOM 756 O O . GLU A 1 89 ? 2.914 3.120 -12.710 1.00 86.62 89 GLU A O 1
ATOM 761 N N . ARG A 1 90 ? 3.678 1.089 -12.128 1.00 89.25 90 ARG A N 1
ATOM 762 C CA . ARG A 1 90 ? 2.541 0.704 -11.284 1.00 89.25 90 ARG A CA 1
ATOM 763 C C . ARG A 1 90 ? 3.024 -0.155 -10.131 1.00 89.25 90 ARG A C 1
ATOM 765 O O . ARG A 1 90 ? 3.948 -0.947 -10.288 1.00 89.25 90 ARG A O 1
ATOM 772 N N . TYR A 1 91 ? 2.379 -0.007 -8.984 1.00 92.44 91 TYR A N 1
ATOM 773 C CA . TYR A 1 91 ? 2.635 -0.846 -7.825 1.00 92.44 91 TYR A CA 1
ATOM 774 C C . TYR A 1 91 ? 1.383 -0.954 -6.959 1.00 92.44 91 TYR A C 1
ATOM 776 O O . TYR A 1 91 ? 0.510 -0.081 -6.961 1.00 92.44 91 TYR A O 1
ATOM 784 N N . SER A 1 92 ? 1.309 -2.052 -6.224 1.00 94.62 92 SER A N 1
ATOM 785 C CA . SER A 1 92 ? 0.252 -2.340 -5.269 1.00 94.62 92 SER A CA 1
ATOM 786 C C . SER A 1 92 ? 0.834 -3.081 -4.073 1.00 94.62 92 SER A C 1
ATOM 788 O O . SER A 1 92 ? 1.937 -3.631 -4.131 1.00 94.62 92 SER A O 1
ATOM 790 N N . PHE A 1 93 ? 0.093 -3.069 -2.973 1.00 95.69 93 PHE A N 1
ATOM 791 C CA . PHE A 1 93 ? 0.450 -3.755 -1.740 1.00 95.69 93 PHE A CA 1
ATOM 792 C C . PHE A 1 93 ? -0.630 -4.769 -1.385 1.00 95.69 93 PHE A C 1
ATOM 794 O O . PHE A 1 93 ? -1.810 -4.522 -1.606 1.00 95.69 93 PHE A O 1
ATOM 801 N N . SER A 1 94 ? -0.229 -5.893 -0.808 1.00 96.12 94 SER A N 1
ATOM 802 C CA . SER A 1 94 ? -1.128 -6.901 -0.247 1.00 96.12 94 SER A CA 1
ATOM 803 C C . SER A 1 94 ? -0.586 -7.364 1.099 1.00 96.12 94 SER A C 1
ATOM 805 O O . SER A 1 94 ? 0.614 -7.255 1.374 1.00 96.12 94 SER A O 1
ATOM 807 N N . ILE A 1 95 ? -1.478 -7.864 1.949 1.00 95.69 95 ILE A N 1
ATOM 808 C CA . ILE A 1 95 ? -1.106 -8.428 3.244 1.00 95.69 95 ILE A CA 1
ATOM 809 C C . ILE A 1 95 ? -0.928 -9.931 3.054 1.00 95.69 95 ILE A C 1
ATOM 811 O O . ILE A 1 95 ? -1.893 -10.670 2.894 1.00 95.69 95 ILE A O 1
ATOM 815 N N . ASN A 1 96 ? 0.327 -10.370 3.048 1.00 95.19 96 ASN A N 1
ATOM 816 C CA . ASN A 1 96 ? 0.691 -11.781 2.959 1.00 95.19 96 ASN A CA 1
ATOM 817 C C . ASN A 1 96 ? 0.670 -12.421 4.357 1.00 95.19 96 ASN A C 1
ATOM 819 O O . ASN A 1 96 ? 1.717 -12.810 4.871 1.00 95.19 96 ASN A O 1
ATOM 823 N N . GLU A 1 97 ? -0.484 -12.432 5.013 1.00 94.06 97 GLU A N 1
ATOM 824 C CA . GLU A 1 97 ? -0.741 -13.094 6.298 1.00 94.06 97 GLU A CA 1
ATOM 825 C C . GLU A 1 97 ? -2.248 -13.339 6.414 1.00 94.06 97 GLU A C 1
ATOM 827 O O . GLU A 1 97 ? -3.023 -12.503 5.951 1.00 94.06 97 GLU A O 1
ATOM 832 N N . ASP A 1 98 ? -2.657 -14.436 7.054 1.00 93.19 98 ASP A N 1
ATOM 833 C CA . ASP A 1 98 ? -4.073 -14.788 7.238 1.00 93.19 98 ASP A CA 1
ATOM 834 C C . ASP A 1 98 ? -4.707 -13.936 8.350 1.00 93.19 98 ASP A C 1
ATOM 836 O O . ASP A 1 98 ? -4.999 -14.396 9.456 1.00 93.19 98 ASP A O 1
ATOM 840 N N . ILE A 1 99 ? -4.876 -12.647 8.064 1.00 93.06 99 ILE A N 1
ATOM 841 C CA . ILE A 1 99 ? -5.408 -11.639 8.978 1.00 93.06 99 ILE A CA 1
ATOM 842 C C . ILE A 1 99 ? -6.430 -10.757 8.265 1.00 93.06 99 ILE A C 1
ATOM 844 O O . ILE A 1 99 ? -6.301 -10.440 7.084 1.00 93.06 99 ILE A O 1
ATOM 848 N N . GLU A 1 100 ? -7.441 -10.317 9.006 1.00 93.88 100 GLU A N 1
ATOM 849 C CA . GLU A 1 100 ? -8.459 -9.399 8.515 1.00 93.88 100 GLU A CA 1
ATOM 850 C C . GLU A 1 100 ? -8.487 -8.140 9.382 1.00 93.88 100 GLU A C 1
ATOM 852 O O . GLU A 1 100 ? -8.607 -8.210 10.606 1.00 93.88 100 GLU A O 1
ATOM 857 N N . PHE A 1 101 ? -8.374 -6.978 8.741 1.00 91.94 101 PHE A N 1
ATOM 858 C CA . PHE A 1 101 ? -8.546 -5.679 9.385 1.00 91.94 101 PHE A CA 1
ATOM 859 C C . PHE A 1 101 ? -9.955 -5.189 9.108 1.00 91.94 101 PHE A C 1
ATOM 861 O O . PHE A 1 101 ? -10.332 -5.055 7.948 1.00 91.94 101 PHE A O 1
ATOM 868 N N . VAL A 1 102 ? -10.726 -4.901 10.151 1.00 89.56 102 VAL A N 1
ATOM 869 C CA . VAL A 1 102 ? -12.111 -4.437 10.025 1.00 89.56 102 VAL A CA 1
ATOM 870 C C . VAL A 1 102 ? -12.229 -3.057 10.656 1.00 89.56 102 VAL A C 1
ATOM 872 O O . VAL A 1 102 ? -11.841 -2.860 11.805 1.00 89.56 102 VAL A O 1
ATOM 875 N N . THR A 1 103 ? -12.756 -2.102 9.897 1.00 86.81 103 THR A N 1
ATOM 876 C CA . THR A 1 103 ? -13.148 -0.770 10.365 1.00 86.81 103 THR A CA 1
ATOM 877 C C . THR A 1 103 ? -14.557 -0.460 9.873 1.00 86.81 103 THR A C 1
ATOM 879 O O . THR A 1 103 ? -15.081 -1.141 8.991 1.00 86.81 103 THR A O 1
ATOM 882 N N . ASP A 1 104 ? -15.163 0.608 10.391 1.00 84.62 104 ASP A N 1
ATOM 883 C CA . ASP A 1 104 ? -16.485 1.063 9.937 1.00 84.62 104 ASP A CA 1
ATOM 884 C C . ASP A 1 104 ? -16.528 1.423 8.440 1.00 84.62 104 ASP A C 1
ATOM 886 O O . ASP A 1 104 ? -17.597 1.440 7.831 1.00 84.62 104 ASP A O 1
ATOM 890 N N . LYS A 1 105 ? -15.371 1.724 7.834 1.00 86.38 105 LYS A N 1
ATOM 891 C CA . LYS A 1 105 ? -15.268 2.171 6.437 1.00 86.38 105 LYS A CA 1
ATOM 892 C C . LYS A 1 105 ? -14.844 1.079 5.479 1.00 86.38 105 LYS A C 1
ATOM 894 O O . LYS A 1 105 ? -15.214 1.125 4.308 1.00 86.38 105 LYS A O 1
ATOM 899 N N . THR A 1 106 ? -14.031 0.137 5.939 1.00 90.31 106 THR A N 1
ATOM 900 C CA . THR A 1 106 ? -13.515 -0.914 5.078 1.00 90.31 106 THR A CA 1
ATOM 901 C C . THR A 1 106 ? -13.146 -2.156 5.865 1.00 90.31 106 THR A C 1
ATOM 903 O O . THR A 1 106 ? -12.859 -2.128 7.058 1.00 90.31 106 THR A O 1
ATOM 906 N N . THR A 1 107 ? -13.056 -3.253 5.137 1.00 93.19 107 THR A N 1
ATOM 907 C CA . THR A 1 107 ? -12.346 -4.449 5.573 1.00 93.19 107 THR A CA 1
ATOM 908 C C . THR A 1 107 ? -11.085 -4.571 4.724 1.00 93.19 107 THR A C 1
ATOM 910 O O . THR A 1 107 ? -11.107 -4.132 3.581 1.00 93.19 107 THR A O 1
ATOM 913 N N . ILE A 1 108 ? -9.997 -5.157 5.202 1.00 94.94 108 ILE A N 1
ATOM 914 C CA . ILE A 1 108 ? -8.833 -5.523 4.384 1.00 94.94 108 ILE A CA 1
ATOM 915 C C . ILE A 1 108 ? -8.515 -6.970 4.719 1.00 94.94 108 ILE A C 1
ATOM 917 O O . ILE A 1 108 ? -8.181 -7.268 5.865 1.00 94.94 108 ILE A O 1
ATOM 921 N N . TYR A 1 109 ? -8.649 -7.856 3.741 1.00 96.12 109 TYR A N 1
ATOM 922 C CA . TYR A 1 109 ? -8.381 -9.274 3.923 1.00 96.12 109 TYR A CA 1
ATOM 923 C C . TYR A 1 109 ? -6.981 -9.614 3.408 1.00 96.12 109 TYR A C 1
ATOM 925 O O . TYR A 1 109 ? -6.668 -9.363 2.245 1.00 96.12 109 TYR A O 1
ATOM 933 N N . GLY A 1 110 ? -6.130 -10.144 4.282 1.00 96.00 110 GLY A N 1
ATOM 934 C CA . GLY A 1 110 ? -4.877 -10.788 3.911 1.00 96.00 110 GLY A CA 1
ATOM 935 C C . GLY A 1 110 ? -5.076 -12.285 3.682 1.00 96.00 110 GLY A C 1
ATOM 936 O O . GLY A 1 110 ? -6.015 -12.884 4.204 1.00 96.00 110 GLY A O 1
ATOM 937 N N . ASP A 1 111 ? -4.197 -12.870 2.878 1.00 95.81 111 ASP A N 1
ATOM 938 C CA . ASP A 1 111 ? -4.194 -14.301 2.564 1.00 95.81 111 ASP A CA 1
ATOM 939 C C . ASP A 1 111 ? -2.746 -14.731 2.322 1.00 95.81 111 ASP A C 1
ATOM 941 O O . ASP A 1 111 ? -2.001 -14.060 1.589 1.00 95.81 111 ASP A O 1
ATOM 945 N N . ARG A 1 112 ? -2.333 -15.836 2.937 1.00 94.38 112 ARG A N 1
ATOM 946 C CA . ARG A 1 112 ? -1.027 -16.458 2.733 1.00 94.38 112 ARG A CA 1
ATOM 947 C C . ARG A 1 112 ? -1.215 -17.898 2.275 1.00 94.38 112 ARG A C 1
ATOM 949 O O . ARG A 1 112 ? -1.851 -18.714 2.932 1.00 94.38 112 ARG A O 1
ATOM 956 N N . ASP A 1 113 ? -0.570 -18.246 1.168 1.00 92.75 113 ASP A N 1
ATOM 957 C CA . ASP A 1 113 ? -0.587 -19.617 0.674 1.00 92.75 113 ASP A CA 1
ATOM 958 C C . ASP A 1 113 ? 0.347 -20.556 1.467 1.00 92.75 113 ASP A C 1
ATOM 960 O O . ASP A 1 11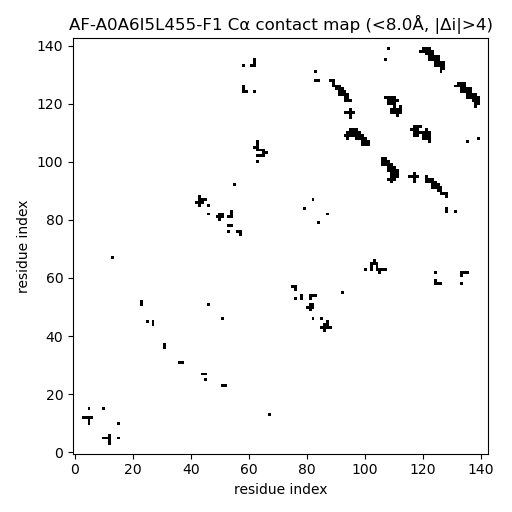3 ? 1.185 -20.148 2.278 1.00 92.75 113 ASP A O 1
ATOM 964 N N . LEU A 1 114 ? 0.243 -21.858 1.184 1.00 92.06 114 LEU A N 1
ATOM 965 C CA . LEU A 1 114 ? 1.055 -22.905 1.820 1.00 92.06 114 LEU A CA 1
ATOM 966 C C . LEU A 1 114 ? 2.570 -22.767 1.563 1.00 92.06 114 LEU A C 1
ATOM 968 O O . LEU A 1 114 ? 3.365 -23.415 2.246 1.00 92.06 114 LEU A O 1
ATOM 972 N N . TYR A 1 115 ? 2.979 -21.950 0.589 1.00 91.38 115 TYR A N 1
ATOM 973 C CA . TYR A 1 115 ? 4.373 -21.683 0.235 1.00 91.38 115 TYR A CA 1
ATOM 974 C C . TYR A 1 115 ? 4.890 -20.359 0.824 1.00 91.38 115 TYR A C 1
ATOM 976 O O . TYR A 1 115 ? 6.054 -20.004 0.619 1.00 91.38 115 TYR A O 1
ATOM 984 N N . GLY A 1 116 ? 4.062 -19.638 1.586 1.00 87.62 116 GLY A N 1
ATOM 985 C CA . GLY A 1 116 ? 4.408 -18.355 2.193 1.00 87.62 116 GLY A CA 1
ATOM 986 C C . GLY A 1 116 ? 4.367 -17.171 1.221 1.00 87.62 116 GLY A C 1
ATOM 987 O O . GLY A 1 116 ? 4.977 -16.130 1.503 1.00 87.62 116 GLY A O 1
ATOM 988 N N . LEU A 1 117 ? 3.693 -17.318 0.080 1.00 89.19 117 LEU A N 1
ATOM 989 C CA . LEU A 1 117 ? 3.398 -16.252 -0.875 1.00 89.19 117 LEU A CA 1
ATOM 990 C C . LEU A 1 117 ? 2.011 -15.664 -0.603 1.00 89.19 117 LEU A C 1
ATOM 992 O O . LEU A 1 117 ? 1.187 -16.275 0.073 1.00 89.19 117 LEU A O 1
ATOM 996 N N . THR A 1 118 ? 1.755 -14.473 -1.146 1.00 91.12 118 THR A N 1
ATOM 997 C CA . THR A 1 118 ? 0.420 -13.868 -1.100 1.00 91.12 118 THR A CA 1
ATOM 998 C C . THR A 1 118 ? -0.587 -14.815 -1.752 1.00 91.12 118 THR A C 1
ATOM 1000 O O . THR A 1 118 ? -0.422 -15.185 -2.916 1.00 91.12 118 THR A O 1
ATOM 1003 N N . GLY A 1 119 ? -1.615 -15.200 -1.000 1.00 91.94 119 GLY A N 1
ATOM 1004 C CA . GLY A 1 119 ? -2.674 -16.078 -1.474 1.00 91.94 119 GLY A CA 1
ATOM 1005 C C . GLY A 1 119 ? -3.618 -15.393 -2.468 1.00 91.94 119 GLY A C 1
ATOM 1006 O O . GLY A 1 119 ? -3.621 -14.171 -2.637 1.00 91.94 119 GLY A O 1
ATOM 1007 N N . ALA A 1 120 ? -4.415 -16.202 -3.168 1.00 91.12 120 ALA A N 1
ATOM 1008 C CA . ALA A 1 120 ? -5.273 -15.741 -4.261 1.00 91.12 120 ALA A CA 1
ATOM 1009 C C . ALA A 1 120 ? -6.437 -14.847 -3.800 1.00 91.12 120 ALA A C 1
ATOM 1011 O O . ALA A 1 120 ? -7.025 -14.141 -4.621 1.00 91.12 120 ALA A O 1
ATOM 1012 N N . TYR A 1 121 ? -6.774 -14.877 -2.510 1.00 94.31 121 TYR A N 1
ATOM 1013 C CA . TYR A 1 121 ? -7.889 -14.127 -1.948 1.00 94.31 121 TYR A CA 1
ATOM 1014 C C . TYR A 1 121 ? -7.458 -12.849 -1.225 1.00 94.31 121 TYR A C 1
ATOM 1016 O O . TYR A 1 121 ? -8.339 -12.117 -0.775 1.00 94.31 121 TYR A O 1
ATOM 1024 N N . ALA A 1 122 ? -6.155 -12.551 -1.136 1.00 95.62 122 ALA A N 1
ATOM 1025 C CA . ALA A 1 122 ? -5.663 -11.325 -0.513 1.00 95.62 122 ALA A CA 1
ATOM 1026 C C . ALA A 1 122 ? -6.154 -10.092 -1.280 1.00 95.62 122 ALA A C 1
ATOM 1028 O O . ALA A 1 122 ? -6.001 -10.002 -2.497 1.00 95.62 122 ALA A O 1
ATOM 1029 N N . ASP A 1 123 ? -6.689 -9.109 -0.566 1.00 97.19 123 ASP A N 1
ATOM 1030 C CA . ASP A 1 123 ? -7.031 -7.818 -1.147 1.00 97.19 123 ASP A CA 1
ATOM 1031 C C . ASP A 1 123 ? -5.761 -7.040 -1.538 1.00 97.19 123 ASP A C 1
ATOM 1033 O O . ASP A 1 123 ? -4.692 -7.181 -0.931 1.00 97.19 123 ASP A O 1
ATOM 1037 N N . PHE A 1 124 ? -5.895 -6.163 -2.534 1.00 96.44 124 PHE A N 1
ATOM 1038 C CA . PHE A 1 124 ? -4.797 -5.334 -3.030 1.00 96.44 124 PHE A CA 1
ATOM 1039 C C . PHE A 1 124 ? -5.088 -3.852 -2.831 1.00 96.44 124 PHE A C 1
ATOM 1041 O O . PHE A 1 124 ? -6.140 -3.351 -3.216 1.00 96.44 124 PHE A O 1
ATOM 1048 N N . ILE A 1 125 ? -4.114 -3.130 -2.286 1.00 96.38 125 ILE A N 1
ATOM 1049 C CA . ILE A 1 125 ? -4.120 -1.675 -2.188 1.00 96.38 125 ILE A CA 1
ATOM 1050 C C . ILE A 1 125 ? -3.311 -1.123 -3.359 1.00 96.38 125 ILE A C 1
ATOM 1052 O O . ILE A 1 125 ? -2.083 -1.229 -3.379 1.00 96.38 125 ILE A O 1
ATOM 1056 N N . PHE A 1 126 ? -3.992 -0.537 -4.335 1.00 95.12 126 PHE A N 1
ATOM 1057 C CA . PHE A 1 126 ? -3.373 0.133 -5.470 1.00 95.12 126 PHE A CA 1
ATOM 1058 C C . PHE A 1 126 ? -3.081 1.589 -5.137 1.00 95.12 126 PHE A C 1
ATOM 1060 O O . PHE A 1 126 ? -3.870 2.255 -4.467 1.00 95.12 126 PHE A O 1
ATOM 1067 N N . VAL A 1 127 ? -1.948 2.088 -5.628 1.00 92.19 127 VAL A N 1
ATOM 1068 C CA . VAL A 1 127 ? -1.600 3.507 -5.539 1.00 92.19 127 VAL A CA 1
ATOM 1069 C C . VAL A 1 127 ? -1.586 4.095 -6.941 1.00 92.19 127 VAL A C 1
ATOM 1071 O O . VAL A 1 127 ? -0.818 3.655 -7.798 1.00 92.19 127 VAL A O 1
ATOM 1074 N N . ASN A 1 128 ? -2.416 5.109 -7.169 1.00 89.69 128 ASN A N 1
ATOM 1075 C CA . ASN A 1 128 ? -2.381 5.882 -8.399 1.00 89.69 128 ASN A CA 1
ATOM 1076 C C . ASN A 1 128 ? -1.172 6.827 -8.364 1.00 89.69 128 ASN A C 1
ATOM 1078 O O . ASN A 1 128 ? -1.025 7.637 -7.447 1.00 89.69 128 AS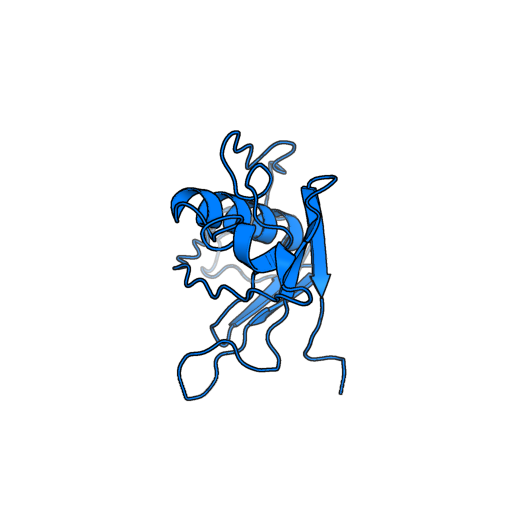N A O 1
ATOM 1082 N N . LYS A 1 129 ? -0.283 6.713 -9.353 1.00 85.25 129 LYS A N 1
ATOM 1083 C CA . LYS A 1 129 ? 0.930 7.533 -9.448 1.00 85.25 129 LYS A CA 1
ATOM 1084 C C . LYS A 1 129 ? 0.694 8.953 -9.954 1.00 85.25 129 LYS A C 1
ATOM 1086 O O . LYS A 1 129 ? 1.570 9.788 -9.761 1.00 85.25 129 LYS A O 1
ATOM 1091 N N . ASP A 1 130 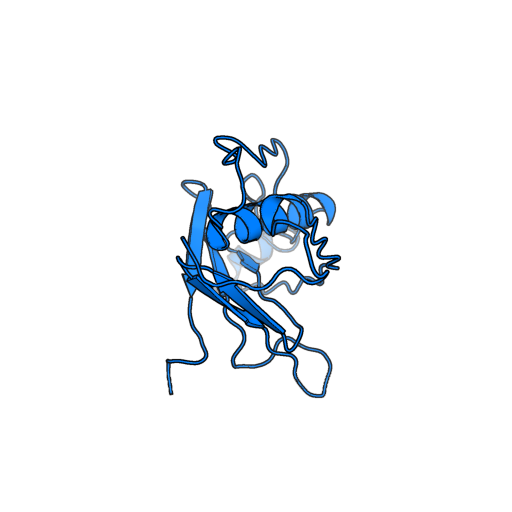? -0.454 9.238 -10.552 1.00 84.94 130 ASP A N 1
ATOM 1092 C CA . ASP A 1 130 ? -0.724 10.567 -11.100 1.00 84.94 130 ASP A CA 1
ATOM 1093 C C . ASP A 1 130 ? -1.150 11.551 -10.001 1.00 84.94 130 ASP A C 1
ATOM 1095 O O . ASP A 1 130 ? -0.736 12.709 -9.998 1.00 84.94 130 ASP A O 1
ATOM 1099 N N . ASP A 1 131 ? -1.939 11.088 -9.027 1.00 86.31 131 ASP A N 1
ATOM 1100 C CA . ASP A 1 131 ? -2.526 11.934 -7.975 1.00 86.31 131 ASP A CA 1
ATOM 1101 C C . ASP A 1 131 ? -2.273 11.435 -6.538 1.00 86.31 131 ASP A C 1
ATOM 1103 O O . ASP A 1 131 ? -2.577 12.123 -5.560 1.00 86.31 131 ASP A O 1
ATOM 1107 N N . GLY A 1 132 ? -1.683 10.250 -6.384 1.00 83.00 132 GLY A N 1
ATOM 1108 C CA . GLY A 1 132 ? -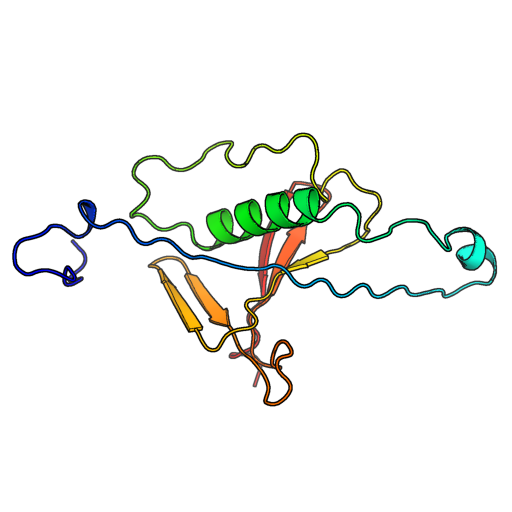1.359 9.646 -5.095 1.00 83.00 132 GLY A CA 1
ATOM 1109 C C . GLY A 1 132 ? -2.572 9.069 -4.373 1.00 83.00 132 GLY A C 1
ATOM 1110 O O . GLY A 1 132 ? -2.460 8.736 -3.189 1.00 83.00 132 GLY A O 1
ATOM 1111 N N . THR A 1 133 ? -3.731 8.989 -5.029 1.00 89.00 133 THR A N 1
ATOM 1112 C CA . THR A 1 133 ? -4.920 8.332 -4.481 1.00 89.00 133 THR A CA 1
ATOM 1113 C C . THR A 1 133 ? -4.669 6.840 -4.296 1.00 89.00 133 THR A C 1
ATOM 1115 O O . THR A 1 133 ? -3.774 6.252 -4.909 1.00 89.00 133 THR A O 1
ATOM 1118 N N . VAL A 1 134 ? -5.419 6.236 -3.376 1.00 92.06 134 VAL A N 1
ATOM 1119 C CA . VAL A 1 134 ? -5.314 4.808 -3.081 1.00 92.06 134 VAL A CA 1
ATOM 1120 C C . VAL A 1 134 ? -6.673 4.152 -3.216 1.00 92.06 134 VAL A C 1
ATOM 1122 O O . VAL A 1 134 ? -7.685 4.732 -2.828 1.00 92.06 134 VAL A O 1
ATOM 1125 N N . GLU A 1 135 ? -6.677 2.946 -3.762 1.00 94.94 135 GLU A N 1
ATOM 1126 C CA . GLU A 1 135 ? -7.878 2.158 -4.001 1.00 94.94 135 GLU A CA 1
ATOM 1127 C C . GLU A 1 135 ? -7.677 0.756 -3.435 1.00 94.94 135 GLU A C 1
ATOM 1129 O O . GLU A 1 135 ? -6.627 0.142 -3.632 1.00 94.94 135 GLU A O 1
ATOM 1134 N N . LEU A 1 136 ? -8.686 0.249 -2.729 1.00 95.81 136 LEU A N 1
ATOM 1135 C CA . LEU A 1 136 ? -8.706 -1.129 -2.261 1.00 95.81 136 LEU A CA 1
ATOM 1136 C C . LEU A 1 136 ? -9.508 -1.990 -3.238 1.00 95.81 136 LEU A C 1
ATOM 1138 O O . LEU A 1 136 ? -10.718 -1.818 -3.379 1.00 95.81 136 LEU A O 1
ATOM 1142 N N . VAL A 1 137 ? -8.843 -2.962 -3.850 1.00 95.62 137 VAL A N 1
ATOM 1143 C CA . VAL A 1 137 ? -9.455 -3.957 -4.730 1.00 95.62 137 VAL A CA 1
ATOM 1144 C C . VAL A 1 137 ? -9.695 -5.241 -3.949 1.00 95.62 137 VAL A C 1
ATOM 1146 O O . VAL A 1 137 ? -8.771 -5.825 -3.379 1.00 95.62 137 VAL A O 1
ATOM 1149 N N . LYS A 1 138 ? -10.957 -5.675 -3.939 1.00 94.88 138 LYS A N 1
ATOM 1150 C CA . LYS A 1 138 ? -11.424 -6.863 -3.224 1.00 94.88 138 LYS A CA 1
ATOM 1151 C C . LYS A 1 138 ? -11.281 -8.128 -4.057 1.00 94.88 138 LYS A C 1
ATOM 1153 O O . LYS A 1 138 ? -11.839 -8.178 -5.153 1.00 94.88 138 LYS A O 1
ATOM 1158 N N . MET A 1 139 ? -10.638 -9.156 -3.505 1.00 92.75 139 MET A N 1
ATOM 1159 C CA . MET A 1 139 ? -10.467 -10.453 -4.182 1.00 92.75 139 MET A CA 1
ATOM 1160 C C . MET A 1 139 ? -11.463 -11.511 -3.691 1.00 92.75 139 MET A C 1
ATOM 1162 O O . MET A 1 139 ? -12.062 -12.222 -4.495 1.00 92.75 139 MET A O 1
ATOM 1166 N N . LYS A 1 140 ? -11.731 -11.559 -2.380 1.00 73.50 140 LYS A N 1
ATOM 1167 C CA . LYS A 1 140 ? -12.616 -12.551 -1.732 1.00 73.50 140 LYS A CA 1
ATOM 1168 C C . LYS A 1 140 ? -14.083 -12.529 -2.205 1.00 73.50 140 LYS A C 1
ATOM 1170 O O . LYS A 1 140 ? -14.781 -13.521 -2.044 1.00 73.50 140 LYS A O 1
ATOM 1175 N N . ASN A 1 141 ? -14.545 -11.432 -2.813 1.00 62.75 141 ASN A N 1
ATOM 1176 C CA . ASN A 1 141 ? -15.939 -11.252 -3.254 1.00 62.75 141 ASN A CA 1
ATOM 1177 C C . ASN A 1 141 ? -16.151 -11.434 -4.773 1.00 62.75 141 ASN A C 1
ATOM 1179 O O . ASN A 1 141 ? -17.221 -11.092 -5.271 1.00 62.75 141 ASN A O 1
ATOM 1183 N N . GLN A 1 142 ? -15.149 -11.910 -5.522 1.00 53.66 142 GLN A N 1
ATOM 1184 C CA . GLN A 1 142 ? -15.236 -12.090 -6.983 1.00 53.66 142 GLN A CA 1
ATOM 1185 C C . GLN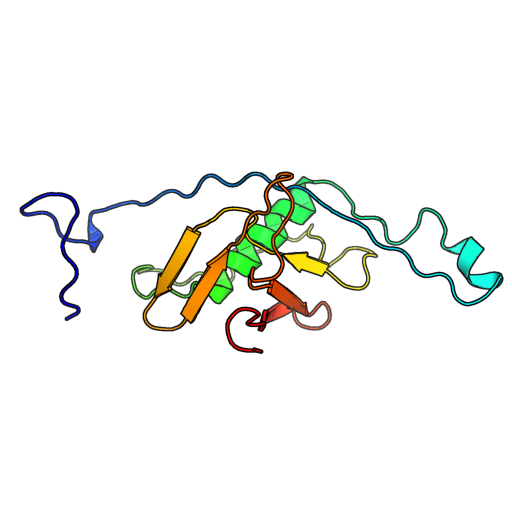 A 1 142 ? -15.476 -13.551 -7.420 1.00 53.66 142 GLN A C 1
ATOM 1187 O O . GLN A 1 142 ? -15.198 -13.899 -8.568 1.00 53.66 142 GLN A O 1
ATOM 1192 N N . GLY A 1 143 ? -15.989 -14.398 -6.520 1.00 40.44 143 GLY A N 1
ATOM 1193 C CA . GLY A 1 143 ? -16.325 -15.806 -6.769 1.00 40.44 143 GLY A CA 1
ATOM 1194 C C . GLY A 1 143 ? -17.792 -16.120 -6.525 1.00 40.44 143 GLY A C 1
ATOM 1195 O O . GLY A 1 143 ? -18.368 -15.518 -5.591 1.00 40.44 143 GLY A O 1
#

Solvent-accessible surface area (backbone atoms only — not comparable to full-atom values): 9326 Å² total; per-residue (Å²): 132,82,92,74,79,43,97,50,94,89,56,55,62,91,76,60,86,84,84,86,90,78,84,88,85,86,87,86,86,87,87,73,91,51,86,72,46,63,77,48,65,92,51,50,56,92,62,63,67,69,20,49,50,52,45,49,52,34,47,50,56,63,62,48,63,51,83,84,48,88,72,70,57,87,66,58,69,73,62,92,74,26,49,69,78,46,68,42,86,76,58,67,47,65,44,65,39,84,47,72,49,80,41,100,82,37,71,48,43,26,17,46,38,100,85,76,43,70,25,89,47,26,22,36,42,37,51,43,66,90,81,67,49,69,46,80,48,76,38,73,79,78,119

pLDDT: mean 81.58, std 13.66, range [37.78, 97.19]